Protein AF-A0A9E5KF01-F1 (afdb_monomer_lite)

pLDDT: mean 92.08, std 7.99, range [59.06, 97.12]

Structure (mmCIF, N/CA/C/O backbone):
data_AF-A0A9E5KF01-F1
#
_entry.id   AF-A0A9E5KF01-F1
#
loop_
_atom_site.group_PDB
_atom_site.id
_atom_site.type_symbol
_atom_site.label_atom_id
_atom_site.label_alt_id
_atom_site.label_comp_id
_atom_site.label_asym_id
_atom_site.label_entity_id
_atom_site.label_seq_id
_atom_site.pdbx_PDB_ins_code
_atom_site.Cartn_x
_atom_site.Cartn_y
_atom_site.Cartn_z
_atom_site.occupancy
_atom_site.B_iso_or_equiv
_atom_site.auth_seq_id
_atom_site.auth_comp_id
_atom_site.auth_asym_id
_atom_site.auth_atom_id
_atom_site.pdbx_PDB_model_num
ATOM 1 N N . MET A 1 1 ? 0.642 -6.601 -24.312 1.00 66.31 1 MET A N 1
ATOM 2 C CA . MET A 1 1 ? 1.685 -6.071 -23.411 1.00 66.31 1 MET A CA 1
ATOM 3 C C . MET A 1 1 ? 1.864 -7.075 -22.290 1.00 66.31 1 MET A C 1
ATOM 5 O O . MET A 1 1 ? 0.886 -7.718 -21.926 1.00 66.31 1 MET A O 1
ATOM 9 N N . ALA A 1 2 ? 3.097 -7.309 -21.847 1.00 79.38 2 ALA A N 1
ATOM 10 C CA . ALA A 1 2 ? 3.355 -8.249 -20.764 1.00 79.38 2 ALA A CA 1
ATOM 11 C C . ALA A 1 2 ? 3.192 -7.517 -19.428 1.00 79.38 2 ALA A C 1
ATOM 13 O O . ALA A 1 2 ? 3.848 -6.502 -19.204 1.00 79.38 2 ALA A O 1
ATOM 14 N N . THR A 1 3 ? 2.320 -8.035 -18.568 1.00 89.25 3 THR A N 1
ATOM 15 C CA . THR 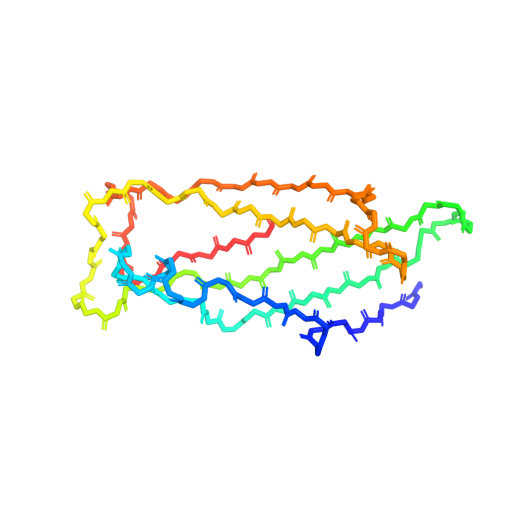A 1 3 ? 2.219 -7.618 -17.169 1.00 89.25 3 THR A CA 1
ATOM 16 C C . THR A 1 3 ? 3.119 -8.530 -16.347 1.00 89.25 3 THR A C 1
ATOM 18 O O . THR A 1 3 ? 3.016 -9.755 -16.447 1.00 89.25 3 THR A O 1
ATOM 21 N N . ILE A 1 4 ? 4.013 -7.947 -15.555 1.00 93.25 4 ILE A N 1
ATOM 22 C CA . ILE A 1 4 ? 4.937 -8.676 -14.686 1.00 93.25 4 ILE A CA 1
ATOM 23 C C . ILE A 1 4 ? 4.509 -8.453 -13.237 1.00 93.25 4 ILE A C 1
ATOM 25 O O . ILE A 1 4 ? 4.357 -7.313 -12.802 1.00 93.25 4 ILE A O 1
ATOM 29 N N . ASP A 1 5 ? 4.322 -9.543 -12.496 1.00 95.00 5 ASP A N 1
ATOM 30 C CA . ASP A 1 5 ? 4.016 -9.496 -11.068 1.00 95.00 5 ASP A CA 1
ATOM 31 C C . ASP A 1 5 ? 5.295 -9.252 -10.249 1.00 95.00 5 ASP A C 1
ATOM 33 O O . ASP A 1 5 ? 6.220 -10.068 -10.244 1.00 95.00 5 ASP A O 1
ATOM 37 N N . GLN A 1 6 ? 5.334 -8.116 -9.555 1.00 95.25 6 GLN A N 1
ATOM 38 C CA . GLN A 1 6 ? 6.429 -7.675 -8.692 1.00 95.25 6 GLN A CA 1
ATOM 39 C C . GLN A 1 6 ? 6.048 -7.693 -7.207 1.00 95.25 6 GLN A C 1
ATOM 41 O O . GLN A 1 6 ? 6.773 -7.152 -6.376 1.00 95.25 6 GLN A O 1
ATOM 46 N N . THR A 1 7 ? 4.936 -8.331 -6.834 1.00 96.56 7 THR A N 1
ATOM 47 C CA . THR A 1 7 ? 4.426 -8.352 -5.449 1.00 96.56 7 THR A CA 1
ATOM 48 C C . THR A 1 7 ? 5.463 -8.869 -4.444 1.00 96.56 7 THR A C 1
ATOM 50 O O . THR A 1 7 ? 5.506 -8.426 -3.300 1.00 96.56 7 THR A O 1
ATOM 53 N N . HIS A 1 8 ? 6.351 -9.767 -4.877 1.00 96.12 8 HIS A N 1
ATOM 54 C CA . HIS A 1 8 ? 7.435 -10.315 -4.058 1.00 96.12 8 HIS A CA 1
ATOM 55 C C . HIS A 1 8 ? 8.534 -9.302 -3.682 1.00 96.12 8 HIS A C 1
ATOM 57 O O . HIS A 1 8 ? 9.339 -9.598 -2.803 1.00 96.12 8 HIS A O 1
ATOM 63 N N . LEU A 1 9 ? 8.587 -8.138 -4.340 1.00 95.31 9 LEU A N 1
ATOM 64 C CA . LEU A 1 9 ? 9.547 -7.061 -4.066 1.00 95.31 9 LEU A CA 1
ATOM 65 C C . LEU A 1 9 ? 9.010 -6.011 -3.085 1.00 95.31 9 LEU A C 1
ATOM 67 O O . LEU A 1 9 ? 9.715 -5.056 -2.769 1.00 95.31 9 LEU A O 1
ATOM 71 N N . VAL A 1 10 ? 7.760 -6.144 -2.636 1.00 95.50 10 VAL A N 1
ATOM 72 C CA . VAL A 1 10 ? 7.138 -5.159 -1.749 1.00 95.50 10 VAL A CA 1
ATOM 73 C C . VAL A 1 10 ? 7.723 -5.263 -0.346 1.00 95.50 10 VAL A C 1
ATOM 75 O O . VAL A 1 10 ? 7.704 -6.325 0.276 1.00 95.50 10 VAL A O 1
ATOM 78 N N . GLU A 1 11 ? 8.173 -4.126 0.173 1.00 95.06 11 GLU A N 1
ATOM 79 C CA . GLU A 1 11 ? 8.569 -3.958 1.568 1.00 95.06 11 GLU A CA 1
ATOM 80 C C . GLU A 1 11 ? 7.531 -3.094 2.296 1.00 95.06 11 GLU A C 1
ATOM 82 O O . GLU A 1 11 ? 7.118 -2.043 1.800 1.00 95.06 11 GLU A O 1
ATOM 87 N N . TYR A 1 12 ? 7.110 -3.532 3.485 1.00 93.06 12 TYR A N 1
ATOM 88 C CA . TYR A 1 12 ? 6.137 -2.823 4.316 1.00 93.06 12 TYR A CA 1
ATOM 89 C C . TYR A 1 12 ? 6.811 -2.164 5.517 1.00 93.06 12 TYR A C 1
ATOM 91 O O . TYR A 1 12 ? 7.765 -2.684 6.092 1.00 93.06 12 TYR A O 1
ATOM 99 N N . LEU A 1 13 ? 6.250 -1.040 5.963 1.00 93.12 13 LEU A N 1
ATOM 100 C CA . LEU A 1 13 ? 6.593 -0.429 7.246 1.00 93.12 13 LEU A CA 1
ATOM 101 C C . LEU A 1 13 ? 5.651 -0.952 8.340 1.00 93.12 13 LEU A C 1
ATOM 103 O O . LEU A 1 13 ? 4.808 -0.215 8.857 1.00 93.12 13 LEU A O 1
ATOM 107 N N . ASP A 1 14 ? 5.786 -2.234 8.686 1.00 90.75 14 ASP A N 1
ATOM 108 C CA . ASP A 1 14 ? 4.858 -2.941 9.586 1.00 90.75 14 ASP A CA 1
ATOM 109 C C . ASP A 1 14 ? 4.729 -2.282 10.965 1.00 90.75 14 ASP A C 1
ATOM 111 O O . ASP A 1 14 ? 3.629 -2.175 11.513 1.00 90.75 14 ASP A O 1
ATOM 115 N N . GLU A 1 15 ? 5.830 -1.763 11.517 1.00 93.00 15 GLU A N 1
ATOM 116 C CA . GLU A 1 15 ? 5.798 -1.036 12.791 1.00 93.00 15 GLU A CA 1
ATOM 117 C C . GLU A 1 15 ? 4.925 0.224 12.718 1.00 93.00 15 GLU A C 1
ATOM 119 O O . GLU A 1 15 ? 4.221 0.560 13.674 1.00 93.00 15 GLU A O 1
ATOM 124 N N . MET A 1 16 ? 4.950 0.929 11.584 1.00 91.50 16 MET A N 1
ATOM 125 C CA . MET A 1 16 ? 4.145 2.130 11.378 1.00 91.50 16 MET A CA 1
ATOM 126 C C . MET A 1 16 ? 2.669 1.772 11.194 1.00 91.50 16 MET A C 1
ATOM 128 O O . MET A 1 16 ? 1.820 2.392 11.833 1.00 91.50 16 MET A O 1
ATOM 132 N N . ALA A 1 17 ? 2.366 0.737 10.406 1.00 92.50 17 ALA A N 1
ATOM 133 C CA . ALA A 1 17 ? 1.004 0.229 10.242 1.00 92.50 17 ALA A CA 1
ATOM 134 C C . ALA A 1 17 ? 0.401 -0.204 11.592 1.00 92.50 17 ALA A C 1
ATOM 136 O O . ALA A 1 17 ? -0.695 0.229 11.958 1.00 92.50 17 ALA A O 1
ATOM 137 N N . SER A 1 18 ? 1.167 -0.943 12.403 1.00 91.81 18 SER A N 1
ATOM 138 C CA . SER A 1 18 ? 0.740 -1.370 13.738 1.00 91.81 18 SER A CA 1
ATOM 139 C C . SER A 1 18 ? 0.428 -0.191 14.664 1.00 91.81 18 SER A C 1
ATOM 141 O O . SER A 1 18 ? -0.603 -0.208 15.338 1.00 91.81 18 SER A O 1
ATOM 143 N N . ARG A 1 19 ? 1.255 0.866 14.671 1.00 93.06 19 ARG A N 1
ATOM 144 C CA . ARG A 1 19 ? 1.001 2.083 15.472 1.00 93.06 19 ARG A CA 1
ATOM 145 C C . ARG A 1 19 ? -0.253 2.838 15.035 1.00 93.06 19 ARG A C 1
ATOM 147 O O . ARG A 1 19 ? -0.862 3.529 15.848 1.00 93.06 19 ARG A O 1
ATOM 154 N N . LEU A 1 20 ? -0.618 2.724 13.762 1.00 93.25 20 LEU A N 1
ATOM 155 C CA . LEU A 1 20 ? -1.826 3.314 13.193 1.00 93.25 20 LEU A CA 1
ATOM 156 C C . LEU A 1 20 ? -3.069 2.430 13.398 1.00 93.25 20 LEU A C 1
ATOM 158 O O . LEU A 1 20 ? -4.175 2.877 13.109 1.00 93.25 20 LEU A O 1
ATOM 162 N N . GLY A 1 21 ? -2.909 1.213 13.932 1.00 94.19 21 GLY A N 1
ATOM 163 C CA . GLY A 1 21 ? -4.009 0.269 14.130 1.00 94.19 21 GLY A CA 1
ATOM 164 C C . GLY A 1 21 ? -4.525 -0.335 12.825 1.00 94.19 21 GLY A C 1
ATOM 165 O O . GLY A 1 21 ? -5.666 -0.793 12.771 1.00 94.19 21 GLY A O 1
ATOM 166 N N . VAL A 1 22 ? -3.696 -0.346 11.780 1.00 95.69 22 VAL A N 1
ATOM 167 C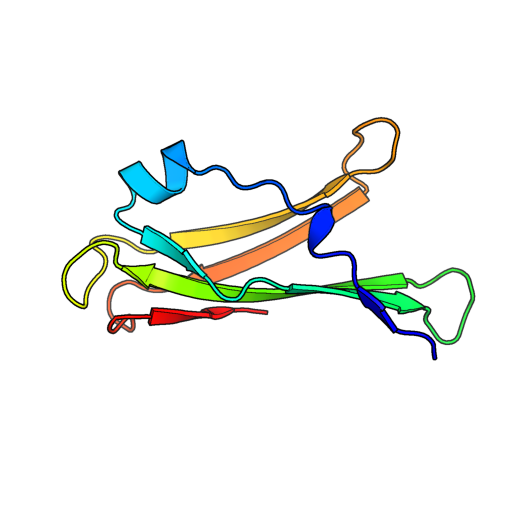 CA . VAL A 1 22 ? -4.038 -0.853 10.448 1.00 95.69 22 VAL A CA 1
ATOM 168 C C . VAL A 1 22 ? -3.055 -1.9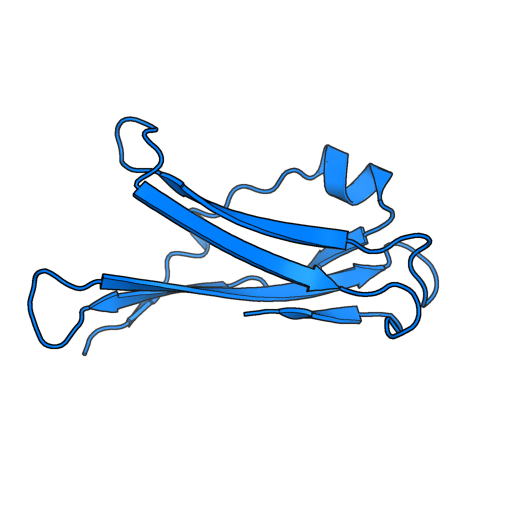25 9.998 1.00 95.69 22 VAL A C 1
ATOM 170 O O . VAL A 1 22 ? -1.971 -2.088 10.555 1.00 95.69 22 VAL A O 1
ATOM 173 N N . LYS A 1 23 ? -3.441 -2.673 8.972 1.00 96.12 23 LYS A N 1
ATOM 174 C CA . LYS A 1 23 ? -2.575 -3.602 8.253 1.00 96.12 23 LYS A CA 1
ATOM 175 C C . LYS A 1 23 ? -2.861 -3.519 6.764 1.00 96.12 23 LYS A C 1
ATOM 177 O O . LYS A 1 23 ? -4.004 -3.294 6.367 1.00 96.12 23 LYS A O 1
ATOM 182 N N . PHE A 1 24 ? -1.838 -3.760 5.961 1.00 95.81 24 PHE A N 1
ATOM 183 C CA . PHE A 1 24 ? -2.003 -3.968 4.531 1.00 95.81 24 PHE A CA 1
ATOM 184 C C . PHE A 1 24 ? -2.412 -5.421 4.268 1.00 95.81 24 PHE A C 1
ATOM 186 O O . PHE A 1 24 ? -1.909 -6.348 4.906 1.00 95.81 24 PHE A O 1
ATOM 193 N N . ALA A 1 25 ? -3.358 -5.626 3.361 1.00 95.25 25 ALA A N 1
ATOM 194 C CA . ALA A 1 25 ? -3.839 -6.937 2.947 1.00 95.25 25 ALA A CA 1
ATOM 195 C C . ALA A 1 25 ? -4.051 -6.965 1.432 1.00 95.25 25 ALA A C 1
ATOM 197 O O . ALA A 1 25 ? -4.229 -5.922 0.811 1.00 95.25 25 ALA A O 1
ATOM 198 N N . ALA A 1 26 ? -4.021 -8.168 0.848 1.00 95.81 26 ALA A N 1
ATOM 199 C CA . ALA A 1 26 ? -4.270 -8.390 -0.581 1.00 95.81 26 ALA A CA 1
ATOM 200 C C . ALA A 1 26 ? -3.454 -7.473 -1.519 1.00 95.81 26 ALA A C 1
ATOM 202 O O . ALA A 1 26 ? -3.907 -7.127 -2.608 1.00 95.81 26 ALA A O 1
ATOM 203 N N . VAL A 1 27 ? -2.253 -7.070 -1.093 1.00 96.56 27 VAL A N 1
ATOM 204 C CA . VAL A 1 27 ? -1.408 -6.162 -1.868 1.00 96.56 27 VAL A CA 1
ATOM 205 C C . VAL A 1 27 ? -0.830 -6.895 -3.068 1.00 96.56 27 VAL A C 1
ATOM 207 O O . VAL A 1 27 ? -0.326 -8.010 -2.940 1.00 96.56 27 VAL A O 1
ATOM 210 N N . SER A 1 28 ? -0.895 -6.247 -4.225 1.00 96.88 28 SER A N 1
ATOM 211 C CA . SER A 1 28 ? -0.223 -6.675 -5.444 1.00 96.88 28 SER A CA 1
ATOM 212 C C . SER A 1 28 ? 0.421 -5.485 -6.137 1.00 96.88 28 SER A C 1
ATOM 214 O O . SER A 1 28 ? -0.145 -4.391 -6.168 1.00 96.88 28 SER A O 1
ATOM 216 N N . VAL A 1 29 ? 1.607 -5.710 -6.695 1.00 96.19 29 VAL A N 1
ATOM 217 C CA . VAL A 1 29 ? 2.324 -4.710 -7.489 1.00 96.19 29 VAL A CA 1
ATOM 218 C C . VAL A 1 29 ? 2.585 -5.286 -8.862 1.00 96.19 29 VAL A C 1
ATOM 220 O O . VAL A 1 29 ? 3.215 -6.333 -8.996 1.00 96.19 29 VAL A O 1
ATOM 223 N N . LEU A 1 30 ? 2.082 -4.600 -9.880 1.00 94.88 30 LEU A N 1
ATOM 224 C CA . LEU A 1 30 ? 2.179 -5.015 -11.267 1.00 94.88 30 LEU A CA 1
ATOM 225 C C . LEU A 1 30 ? 2.967 -3.985 -12.058 1.00 94.88 30 LEU A C 1
ATOM 227 O O . LEU A 1 30 ? 2.812 -2.780 -11.875 1.00 94.88 30 LEU A O 1
ATOM 231 N N . THR A 1 31 ? 3.814 -4.480 -12.946 1.00 92.56 31 THR A N 1
ATOM 232 C CA . THR A 1 31 ? 4.570 -3.660 -13.881 1.00 92.56 31 THR A CA 1
ATOM 233 C C . THR A 1 31 ? 4.093 -3.942 -15.292 1.00 92.56 31 THR A C 1
ATOM 235 O O . THR A 1 31 ? 4.077 -5.095 -15.727 1.00 92.56 31 THR A O 1
ATOM 238 N N . GLU A 1 32 ? 3.718 -2.893 -16.008 1.00 90.25 32 GLU A N 1
ATOM 239 C CA . GLU A 1 32 ? 3.234 -2.965 -17.379 1.00 90.25 32 GLU A CA 1
ATOM 240 C C . GLU A 1 32 ? 4.189 -2.196 -18.290 1.00 90.25 32 GLU A C 1
ATOM 242 O O . GLU A 1 32 ? 4.415 -0.997 -18.113 1.00 90.25 32 GLU A O 1
ATOM 247 N N . ALA A 1 33 ? 4.771 -2.904 -19.262 1.00 82.06 33 ALA A N 1
ATOM 248 C CA . ALA A 1 33 ? 5.559 -2.271 -20.312 1.00 82.06 33 ALA A CA 1
ATOM 249 C C . ALA A 1 33 ? 4.623 -1.474 -21.226 1.00 82.06 33 ALA A C 1
ATOM 251 O O . ALA A 1 33 ? 3.659 -2.042 -21.747 1.00 82.06 33 ALA A O 1
ATOM 252 N N . GLY A 1 34 ? 4.909 -0.186 -21.402 1.00 71.38 34 GLY A N 1
ATOM 253 C CA . GLY A 1 34 ? 4.185 0.726 -22.274 1.00 71.38 34 GLY A CA 1
ATOM 254 C C . GLY A 1 34 ? 4.319 0.378 -23.756 1.00 71.38 34 GLY A C 1
ATOM 255 O O . GLY A 1 34 ? 4.953 -0.600 -24.154 1.00 71.38 34 GLY A O 1
ATOM 256 N N . PHE A 1 35 ? 3.649 1.170 -24.596 1.00 61.28 35 PHE A N 1
ATOM 257 C CA . PHE A 1 35 ? 3.707 1.011 -26.054 1.00 61.28 35 PHE A CA 1
ATOM 258 C C . PHE A 1 35 ? 5.064 1.422 -26.644 1.00 61.28 35 PHE A C 1
ATOM 260 O O . PHE A 1 35 ? 5.396 0.987 -27.745 1.00 61.28 35 PHE A O 1
ATOM 267 N N . ASP A 1 36 ? 5.835 2.229 -25.917 1.00 68.19 36 ASP A N 1
ATOM 268 C CA . ASP A 1 36 ? 7.254 2.462 -26.157 1.00 68.19 36 ASP A CA 1
ATOM 269 C C . ASP A 1 36 ? 8.078 1.779 -25.050 1.00 68.19 36 ASP A C 1
ATOM 271 O O . ASP A 1 36 ? 7.605 1.569 -23.934 1.00 68.19 36 ASP A O 1
ATOM 275 N N . GLU A 1 37 ? 9.310 1.382 -25.373 1.00 59.06 37 GLU A N 1
ATOM 276 C CA . GLU A 1 37 ? 10.208 0.681 -24.440 1.00 59.06 37 GLU A CA 1
ATOM 277 C C . GLU A 1 37 ? 10.690 1.578 -23.278 1.00 59.06 37 GLU A C 1
ATOM 279 O O . GLU A 1 37 ? 11.369 1.099 -22.370 1.00 59.06 37 GLU A O 1
ATOM 284 N N . GLU A 1 38 ? 10.341 2.869 -23.294 1.00 66.38 38 GLU A N 1
ATOM 285 C CA . GLU A 1 38 ? 10.797 3.876 -22.331 1.00 66.38 38 GLU A CA 1
ATOM 286 C C . GLU A 1 38 ? 9.756 4.187 -21.243 1.00 66.38 38 GLU A C 1
ATOM 288 O O . GLU A 1 38 ? 10.124 4.653 -20.164 1.00 66.38 38 GLU A O 1
ATOM 293 N N . ASN A 1 39 ? 8.475 3.887 -21.472 1.00 73.62 39 ASN A N 1
ATOM 294 C CA . ASN A 1 39 ? 7.407 4.108 -20.508 1.00 73.62 39 ASN A CA 1
ATOM 295 C C . ASN A 1 39 ? 7.013 2.799 -19.833 1.00 73.62 39 ASN A C 1
ATOM 297 O O . ASN A 1 39 ? 6.484 1.875 -20.442 1.00 73.62 39 ASN A O 1
ATOM 301 N N . CYS A 1 40 ? 7.243 2.736 -18.529 1.00 80.38 40 CYS A N 1
ATOM 302 C CA . CYS A 1 40 ? 6.858 1.618 -17.688 1.00 80.38 40 CYS A CA 1
ATOM 303 C C . CYS A 1 40 ? 5.893 2.127 -16.617 1.00 80.38 40 CYS A C 1
ATOM 305 O O . CYS A 1 40 ? 6.200 3.097 -15.921 1.00 80.38 40 CYS A O 1
ATOM 307 N N . THR A 1 41 ? 4.730 1.493 -16.484 1.00 89.25 41 THR A N 1
ATOM 308 C CA . THR A 1 41 ? 3.771 1.818 -15.423 1.00 89.25 41 THR A CA 1
ATOM 309 C C . THR A 1 41 ? 3.889 0.788 -14.313 1.00 89.25 41 THR A C 1
ATOM 311 O O . THR A 1 41 ? 3.877 -0.417 -14.563 1.00 89.25 41 THR A O 1
ATOM 314 N N . VAL A 1 42 ? 4.010 1.267 -13.076 1.00 92.06 42 VAL A N 1
ATOM 315 C CA . VAL A 1 42 ? 3.949 0.436 -11.873 1.00 92.06 42 VAL A CA 1
ATOM 316 C C . VAL A 1 42 ? 2.654 0.770 -11.149 1.00 92.06 42 VAL A C 1
ATOM 318 O O . VAL A 1 42 ? 2.475 1.904 -10.711 1.00 92.06 42 VAL A O 1
ATOM 321 N N . THR A 1 43 ? 1.779 -0.219 -11.013 1.00 94.19 43 THR A N 1
ATOM 322 C CA . THR A 1 43 ? 0.499 -0.093 -10.309 1.00 94.19 43 THR A CA 1
ATOM 323 C C . THR A 1 43 ? 0.558 -0.909 -9.029 1.00 94.19 43 THR A C 1
ATOM 325 O O . THR A 1 43 ? 0.896 -2.095 -9.063 1.00 94.19 43 THR A O 1
ATOM 328 N N . ALA A 1 44 ? 0.232 -0.284 -7.900 1.00 95.25 44 ALA A N 1
ATOM 329 C CA . ALA A 1 44 ? 0.237 -0.915 -6.589 1.00 95.25 44 ALA A CA 1
ATOM 330 C C . ALA A 1 44 ? -1.166 -0.851 -5.999 1.00 95.25 44 ALA A C 1
ATOM 332 O O . ALA A 1 44 ? -1.629 0.208 -5.606 1.00 95.25 44 ALA A O 1
ATOM 333 N N . ARG A 1 45 ? -1.822 -2.001 -5.893 1.00 96.38 45 ARG A N 1
ATOM 334 C CA . ARG A 1 45 ? -3.192 -2.096 -5.386 1.00 96.38 45 ARG A CA 1
ATOM 335 C C . ARG A 1 45 ? -3.260 -2.984 -4.167 1.00 96.38 45 ARG A C 1
ATOM 337 O O . ARG A 1 45 ? -2.461 -3.911 -4.027 1.00 96.38 45 ARG A O 1
ATOM 344 N N . GLY A 1 46 ? -4.240 -2.752 -3.317 1.00 96.69 46 GLY A N 1
ATOM 345 C CA . GLY A 1 46 ? -4.454 -3.584 -2.147 1.00 96.69 46 GLY A CA 1
ATOM 346 C C . GLY A 1 46 ? -5.532 -3.030 -1.245 1.00 96.69 46 GLY A C 1
ATOM 347 O O . GLY A 1 46 ? -6.353 -2.213 -1.652 1.00 96.69 46 GLY A O 1
ATOM 348 N N . GLU A 1 47 ? -5.519 -3.494 -0.005 1.00 97.12 47 GLU A N 1
ATOM 349 C CA . GLU A 1 47 ? -6.487 -3.102 1.003 1.00 97.12 47 GLU A CA 1
ATOM 350 C C . GLU A 1 47 ? -5.771 -2.626 2.264 1.00 97.12 47 GLU A C 1
ATOM 352 O O . GLU A 1 47 ? -4.854 -3.281 2.773 1.00 97.12 47 GLU A O 1
ATOM 357 N N . LEU A 1 48 ? -6.231 -1.507 2.809 1.00 96.50 48 LEU A N 1
ATOM 358 C CA . LEU A 1 48 ? -5.947 -1.103 4.173 1.00 96.50 48 LEU A CA 1
ATOM 359 C C . LEU A 1 48 ? -7.052 -1.669 5.064 1.00 96.50 48 LEU A C 1
ATOM 361 O O . LEU A 1 48 ? -8.224 -1.400 4.836 1.00 96.50 48 LEU A O 1
ATOM 365 N N . ARG A 1 49 ? -6.707 -2.457 6.083 1.00 96.94 49 ARG A N 1
ATOM 366 C CA . ARG A 1 49 ? -7.678 -3.053 7.015 1.00 96.94 49 ARG A CA 1
ATOM 367 C C . ARG A 1 49 ? -7.421 -2.587 8.439 1.00 96.94 49 ARG A C 1
ATOM 369 O O . ARG A 1 49 ? -6.262 -2.507 8.846 1.00 96.94 49 ARG A O 1
ATOM 376 N N . ALA A 1 50 ? -8.474 -2.377 9.226 1.00 96.25 50 ALA A N 1
ATOM 377 C CA . ALA A 1 50 ? -8.319 -2.189 10.667 1.00 96.25 50 ALA A CA 1
ATOM 378 C C . ALA A 1 50 ? -7.779 -3.479 11.314 1.00 96.25 50 ALA A C 1
ATOM 380 O O . ALA A 1 50 ? -8.169 -4.596 10.958 1.00 96.25 50 ALA A O 1
ATOM 381 N N . VAL A 1 51 ? -6.863 -3.339 12.276 1.00 94.19 51 VAL A N 1
ATOM 382 C CA . VAL A 1 51 ? -6.351 -4.471 13.072 1.00 94.19 51 VAL A CA 1
ATOM 383 C C . VAL A 1 51 ? -7.425 -4.993 14.026 1.00 94.19 51 VAL A C 1
ATOM 385 O O . VAL A 1 51 ? -7.498 -6.195 14.278 1.00 94.19 51 VAL A O 1
ATOM 388 N N . SER A 1 52 ? -8.272 -4.100 14.535 1.00 92.19 52 SER A N 1
ATOM 389 C CA . SER A 1 52 ? -9.368 -4.414 15.449 1.00 92.19 52 SER A CA 1
ATOM 390 C C . SER A 1 52 ? -10.534 -3.457 15.242 1.00 92.19 52 SER A C 1
ATOM 392 O O . SER A 1 52 ? -10.309 -2.263 15.059 1.00 92.19 52 SER A O 1
ATOM 394 N N . GLY A 1 53 ? -11.762 -3.963 15.362 1.00 91.75 53 GLY A N 1
ATOM 395 C CA . GLY A 1 53 ? -12.967 -3.169 15.131 1.00 91.75 53 GLY A CA 1
ATOM 396 C C . GLY A 1 53 ? -13.175 -2.840 13.651 1.00 91.75 53 GLY A C 1
ATOM 397 O O . GLY A 1 53 ? -12.638 -3.523 12.778 1.00 91.75 53 GLY A O 1
ATOM 398 N N . ASN A 1 54 ? -13.970 -1.801 13.394 1.00 93.25 54 ASN A N 1
ATOM 399 C CA . ASN A 1 54 ? -14.390 -1.417 12.044 1.00 93.25 54 ASN A CA 1
ATOM 400 C C . ASN A 1 54 ? -13.926 -0.008 11.649 1.00 93.25 54 ASN A C 1
ATOM 402 O O . ASN A 1 54 ? -14.245 0.435 10.558 1.00 93.25 54 ASN A O 1
ATOM 406 N N . GLU A 1 55 ? -13.184 0.695 12.498 1.00 94.00 55 GLU A N 1
ATOM 407 C CA . GLU A 1 55 ? -12.829 2.102 12.291 1.00 94.00 55 GLU A CA 1
ATOM 408 C C . GLU A 1 55 ? -11.324 2.309 12.481 1.00 94.00 55 GLU A C 1
ATOM 410 O O . GLU A 1 55 ? -10.645 1.517 13.143 1.00 94.00 55 GLU A O 1
ATOM 415 N N . ILE A 1 56 ? -10.810 3.396 11.911 1.00 94.19 56 ILE A N 1
ATOM 416 C CA . ILE A 1 56 ? -9.460 3.904 12.160 1.00 94.19 56 ILE A CA 1
ATOM 417 C C . ILE A 1 56 ? -9.564 5.269 12.834 1.00 94.19 56 ILE A C 1
ATOM 419 O O . ILE A 1 56 ? -10.468 6.049 12.566 1.00 94.19 56 ILE A O 1
ATOM 423 N N . ASN A 1 57 ? -8.616 5.590 13.712 1.00 93.00 57 ASN A N 1
ATOM 424 C CA . ASN A 1 57 ? -8.721 6.786 14.560 1.00 93.00 57 ASN A CA 1
ATOM 425 C C . ASN A 1 57 ? -8.183 8.071 13.905 1.00 93.00 57 ASN A C 1
ATOM 427 O O . ASN A 1 57 ? -8.096 9.108 14.564 1.00 93.00 57 ASN A O 1
ATOM 431 N N . ARG A 1 58 ? -7.687 7.987 12.667 1.00 94.94 58 ARG A N 1
ATOM 432 C CA . ARG A 1 58 ? -7.085 9.098 11.917 1.00 94.94 58 ARG A CA 1
ATOM 433 C C . ARG A 1 58 ? -6.971 8.747 10.443 1.00 94.94 58 ARG A C 1
ATOM 435 O O . ARG A 1 58 ? -6.851 7.570 10.113 1.00 94.94 58 ARG A O 1
ATOM 442 N N . ASN A 1 59 ? -6.927 9.769 9.596 1.00 96.19 59 ASN A N 1
ATOM 443 C CA . ASN A 1 59 ? -6.656 9.590 8.174 1.00 96.19 59 ASN A CA 1
ATOM 444 C C . ASN A 1 59 ? -5.274 8.953 7.988 1.00 96.19 59 ASN A C 1
ATOM 446 O O . ASN A 1 59 ? -4.318 9.296 8.694 1.00 96.19 59 ASN A O 1
ATOM 450 N N . VAL A 1 60 ? -5.175 8.032 7.036 1.00 95.62 60 VAL A N 1
ATOM 451 C CA . VAL A 1 60 ? -3.940 7.317 6.714 1.00 95.62 60 VAL A CA 1
ATOM 452 C C . VAL A 1 60 ? -3.549 7.664 5.289 1.00 95.62 60 VAL A C 1
ATOM 454 O O . VAL A 1 60 ? -4.285 7.380 4.352 1.00 95.62 60 VAL A O 1
ATOM 457 N N . GLN A 1 61 ? -2.374 8.266 5.124 1.00 96.38 61 GLN A N 1
ATOM 458 C CA . GLN A 1 61 ? -1.779 8.450 3.807 1.00 96.38 61 GLN A CA 1
ATOM 459 C C . GLN A 1 61 ? -0.931 7.223 3.473 1.00 96.38 61 GLN A C 1
ATOM 461 O O . GLN A 1 61 ? 0.029 6.908 4.180 1.00 96.38 61 GLN A O 1
ATOM 466 N N . ILE A 1 62 ? -1.292 6.536 2.398 1.00 95.56 62 ILE A N 1
ATOM 467 C CA . ILE A 1 62 ? -0.534 5.421 1.841 1.00 95.56 62 ILE A CA 1
ATOM 468 C C . ILE A 1 62 ? 0.419 6.016 0.815 1.00 95.56 62 ILE A C 1
ATOM 470 O O . ILE A 1 62 ? -0.014 6.710 -0.101 1.00 95.56 62 ILE A O 1
ATOM 474 N N . VAL A 1 63 ? 1.716 5.767 0.980 1.00 96.06 63 VAL A N 1
ATOM 475 C CA . VAL A 1 63 ? 2.757 6.261 0.076 1.00 96.06 63 VAL A CA 1
ATOM 476 C C . VAL A 1 63 ? 3.492 5.066 -0.507 1.00 96.06 63 VAL A C 1
ATOM 478 O O . VAL A 1 63 ? 4.052 4.257 0.229 1.00 96.06 63 VAL A O 1
ATOM 481 N N . VAL A 1 64 ? 3.513 4.977 -1.832 1.00 95.44 64 VAL A N 1
ATOM 482 C CA . VAL A 1 64 ? 4.291 3.994 -2.583 1.00 95.44 64 VAL A CA 1
ATOM 483 C C . VAL A 1 64 ? 5.542 4.690 -3.089 1.00 95.44 64 VAL A C 1
ATOM 485 O O . VAL A 1 64 ? 5.468 5.768 -3.675 1.00 95.44 64 VAL A O 1
ATOM 488 N N . THR A 1 65 ? 6.702 4.090 -2.842 1.00 96.06 65 THR A N 1
ATOM 489 C CA . THR A 1 65 ? 7.994 4.590 -3.317 1.00 96.06 65 THR A CA 1
ATOM 490 C C . THR A 1 65 ? 8.699 3.475 -4.064 1.00 96.06 65 THR A C 1
ATOM 492 O O . THR A 1 65 ? 8.848 2.373 -3.542 1.00 96.06 65 THR A O 1
ATOM 495 N N . VAL A 1 66 ? 9.124 3.759 -5.290 1.00 94.75 66 VAL A N 1
ATOM 496 C CA . VAL A 1 66 ? 9.826 2.809 -6.149 1.00 94.75 66 VAL A CA 1
ATOM 497 C C . VAL A 1 66 ? 11.304 3.161 -6.148 1.00 94.75 66 VAL A C 1
ATOM 499 O O . VAL A 1 66 ? 11.681 4.313 -6.381 1.00 94.75 66 VAL A O 1
ATOM 502 N N . TYR A 1 67 ? 12.134 2.155 -5.892 1.00 94.94 67 TYR A N 1
ATOM 503 C CA . TYR A 1 67 ? 13.582 2.281 -5.859 1.00 94.94 67 TYR A CA 1
ATOM 504 C C . TYR A 1 67 ? 14.215 1.508 -7.010 1.00 94.94 67 TYR A C 1
ATOM 506 O O . TYR A 1 67 ? 13.749 0.429 -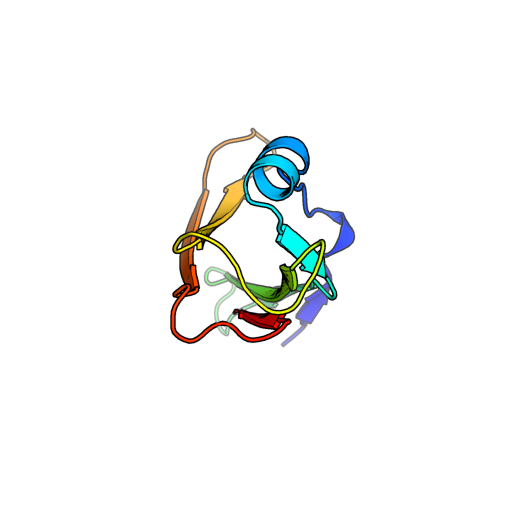7.374 1.00 94.94 67 TYR A O 1
ATOM 514 N N . ASP A 1 68 ? 15.304 2.037 -7.557 1.00 92.62 68 ASP A N 1
ATOM 515 C CA . ASP A 1 68 ? 16.167 1.259 -8.439 1.00 92.62 68 ASP A CA 1
ATOM 516 C C . ASP A 1 68 ? 17.099 0.319 -7.650 1.00 92.62 68 ASP A C 1
ATOM 518 O O . ASP A 1 68 ? 17.146 0.308 -6.417 1.00 92.62 68 ASP A O 1
ATOM 522 N N . THR A 1 69 ? 17.906 -0.460 -8.371 1.00 93.38 69 THR A N 1
ATOM 523 C CA . THR A 1 69 ? 18.874 -1.402 -7.783 1.00 93.38 69 THR A CA 1
ATOM 524 C C . THR A 1 69 ? 19.976 -0.729 -6.957 1.00 93.38 69 THR A C 1
ATOM 526 O O . THR A 1 69 ? 20.656 -1.397 -6.179 1.00 93.38 69 THR A O 1
ATOM 529 N N . GLN A 1 70 ? 20.152 0.589 -7.089 1.00 97.00 70 GLN A N 1
ATOM 530 C CA . GLN A 1 70 ? 21.083 1.400 -6.305 1.00 97.00 70 GLN A CA 1
ATOM 531 C C . GLN A 1 70 ? 20.403 2.072 -5.102 1.00 97.00 70 GLN A C 1
ATOM 533 O O . GLN A 1 70 ? 21.027 2.897 -4.433 1.00 97.00 70 GLN A O 1
ATOM 538 N N . LYS A 1 71 ? 19.146 1.712 -4.801 1.00 94.12 71 LYS A N 1
ATOM 539 C CA . LYS A 1 71 ? 18.314 2.300 -3.741 1.00 94.12 71 LYS A CA 1
ATOM 540 C C . LYS A 1 71 ? 18.023 3.789 -3.942 1.00 94.12 71 LYS A C 1
ATOM 542 O O . LYS A 1 71 ? 17.765 4.509 -2.977 1.00 94.12 71 LYS A O 1
ATOM 547 N N . ARG A 1 72 ? 18.051 4.272 -5.185 1.00 96.44 72 ARG A N 1
ATOM 548 C CA . ARG A 1 72 ? 17.621 5.634 -5.524 1.00 96.44 72 ARG A CA 1
ATOM 549 C C . ARG A 1 72 ? 16.124 5.625 -5.789 1.00 96.44 72 ARG A C 1
ATOM 551 O O . ARG A 1 72 ? 15.629 4.718 -6.448 1.00 96.44 72 ARG A O 1
ATOM 558 N N . VAL A 1 73 ? 15.415 6.637 -5.296 1.00 95.75 73 VAL A N 1
ATOM 559 C CA . VAL A 1 73 ? 13.988 6.818 -5.595 1.00 95.75 73 VAL A CA 1
ATOM 560 C C . VAL A 1 73 ? 13.834 7.181 -7.070 1.00 95.75 73 VAL A C 1
ATOM 562 O O . VAL A 1 73 ? 14.423 8.162 -7.521 1.00 95.75 73 VAL A O 1
ATOM 565 N N . ILE A 1 74 ? 13.041 6.402 -7.802 1.00 93.56 74 ILE A N 1
ATOM 566 C CA . ILE A 1 74 ? 12.728 6.630 -9.222 1.00 93.56 74 ILE A CA 1
ATOM 567 C C . ILE A 1 74 ? 11.246 6.931 -9.468 1.00 93.56 74 ILE A C 1
ATOM 569 O O . ILE A 1 74 ? 10.879 7.328 -10.568 1.00 93.56 74 ILE A O 1
ATOM 573 N N . GLY A 1 75 ? 10.399 6.794 -8.446 1.00 92.44 75 GLY A N 1
ATOM 574 C CA . GLY A 1 75 ? 8.991 7.164 -8.522 1.00 92.44 75 GLY A CA 1
ATOM 575 C C . GLY A 1 75 ? 8.314 7.146 -7.158 1.00 92.44 75 GLY A C 1
ATOM 576 O O . GLY A 1 75 ? 8.715 6.398 -6.264 1.00 92.44 75 GLY A O 1
ATOM 577 N N . THR A 1 76 ? 7.284 7.973 -7.003 1.00 95.50 76 THR A N 1
ATOM 578 C CA . THR A 1 76 ? 6.411 7.988 -5.828 1.00 95.50 76 THR A CA 1
ATOM 579 C C . THR A 1 76 ? 4.961 8.184 -6.247 1.00 95.50 76 THR A C 1
ATOM 581 O O . THR A 1 76 ? 4.673 8.874 -7.223 1.00 95.50 76 THR A O 1
ATOM 584 N N . SER A 1 77 ? 4.043 7.599 -5.487 1.00 95.75 77 SER A N 1
ATOM 585 C CA . SER A 1 77 ? 2.610 7.879 -5.566 1.00 95.75 77 SER A CA 1
ATOM 586 C C . SER A 1 77 ? 2.020 7.837 -4.162 1.00 95.75 77 SER A C 1
ATOM 588 O O . SER A 1 77 ? 2.612 7.255 -3.249 1.00 95.75 77 SER A O 1
ATOM 590 N N . SER A 1 78 ? 0.873 8.473 -3.961 1.00 96.44 78 SER A N 1
ATOM 591 C CA . SER A 1 78 ? 0.181 8.399 -2.682 1.00 96.44 78 SER A CA 1
ATOM 592 C C . SER A 1 78 ? -1.320 8.542 -2.831 1.00 96.44 78 SER A C 1
ATOM 594 O O . SER A 1 78 ? -1.780 9.331 -3.654 1.00 96.44 78 SER A O 1
ATOM 596 N N . THR A 1 79 ? -2.050 7.881 -1.944 1.00 96.44 79 THR A N 1
ATOM 597 C CA . THR A 1 79 ? -3.486 8.077 -1.749 1.00 96.44 79 THR A CA 1
ATOM 598 C C . THR A 1 79 ? -3.793 8.243 -0.263 1.00 96.44 79 THR A C 1
ATOM 600 O O . THR A 1 79 ? -2.965 7.918 0.594 1.00 96.44 79 THR A O 1
ATOM 603 N N . THR A 1 80 ? -4.969 8.771 0.054 1.00 96.44 80 THR A N 1
ATOM 604 C CA . THR A 1 80 ? -5.410 9.003 1.431 1.00 96.44 80 THR A CA 1
ATOM 605 C C . THR A 1 80 ? -6.674 8.210 1.696 1.00 96.44 80 THR A C 1
ATOM 607 O O . THR A 1 80 ? -7.639 8.322 0.949 1.00 96.44 80 THR A O 1
ATOM 610 N N . VAL A 1 81 ? -6.669 7.470 2.799 1.00 96.31 81 VAL A N 1
ATOM 611 C CA . VAL A 1 81 ? -7.845 6.824 3.376 1.00 96.31 81 VAL A CA 1
ATOM 612 C C . VAL A 1 81 ? -8.360 7.706 4.509 1.00 96.31 81 VAL A C 1
ATOM 614 O O . VAL A 1 81 ? -7.632 7.970 5.477 1.00 96.31 81 VAL A O 1
ATOM 617 N N . ASN A 1 82 ? -9.592 8.194 4.380 1.00 96.31 82 ASN A N 1
ATOM 618 C CA . ASN A 1 82 ? -10.209 9.077 5.366 1.00 96.31 82 ASN A CA 1
ATOM 619 C C . ASN A 1 82 ? -10.873 8.261 6.482 1.00 96.31 82 ASN A C 1
ATOM 621 O O . ASN A 1 82 ? -11.551 7.270 6.226 1.00 96.31 82 ASN A O 1
ATOM 625 N N . ALA A 1 83 ? -10.672 8.665 7.736 1.00 96.00 83 ALA A N 1
ATOM 626 C CA . ALA A 1 83 ? -11.168 7.914 8.890 1.00 96.00 83 ALA A CA 1
ATOM 627 C C . ALA A 1 83 ? -12.696 7.905 9.019 1.00 96.00 83 ALA A C 1
ATOM 629 O O . ALA A 1 83 ? -13.253 6.959 9.562 1.00 96.00 83 ALA A O 1
ATOM 630 N N . ASP A 1 84 ? -13.358 8.955 8.545 1.00 96.31 84 ASP A N 1
ATOM 631 C CA . ASP A 1 84 ? -14.811 9.126 8.562 1.00 96.31 84 ASP A CA 1
ATOM 632 C C . ASP A 1 84 ? -15.536 8.298 7.492 1.00 96.31 84 ASP A C 1
ATOM 634 O O . ASP A 1 84 ? -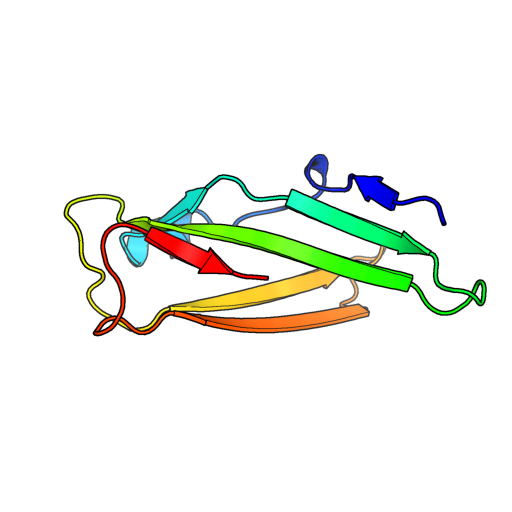16.715 7.988 7.655 1.00 96.31 84 ASP A O 1
ATOM 638 N N . GLU A 1 85 ? -14.831 7.908 6.431 1.00 94.56 85 GLU A N 1
ATOM 639 C CA . GLU A 1 85 ? -15.350 7.069 5.341 1.00 94.56 85 GLU A CA 1
ATOM 640 C C . GLU A 1 85 ? -14.944 5.593 5.493 1.00 94.56 85 GLU A C 1
ATOM 642 O O . GLU A 1 85 ? -15.500 4.712 4.835 1.00 94.56 85 GLU A O 1
ATOM 647 N N . PHE A 1 86 ? -13.993 5.304 6.384 1.00 95.44 86 PHE A N 1
ATOM 648 C CA . PHE A 1 86 ? -13.440 3.971 6.570 1.00 95.44 86 PHE A CA 1
ATOM 649 C C . PHE A 1 86 ? -14.394 3.039 7.324 1.00 95.44 86 PHE A C 1
ATOM 651 O O . PHE A 1 86 ? -14.800 3.323 8.452 1.00 95.44 86 PHE A O 1
ATOM 658 N N . TYR A 1 87 ? -14.656 1.856 6.758 1.00 93.44 87 TYR A N 1
ATOM 659 C CA . TYR A 1 87 ? -15.397 0.804 7.449 1.00 93.44 87 TYR A CA 1
ATOM 660 C C . TYR A 1 87 ? -14.781 -0.577 7.227 1.00 93.44 87 TYR A C 1
ATOM 662 O O . TYR A 1 87 ? -14.990 -1.217 6.200 1.00 93.44 87 TYR A O 1
ATOM 670 N N . GLN A 1 88 ? -14.060 -1.062 8.240 1.00 92.62 88 GLN A N 1
ATOM 671 C CA . GLN A 1 88 ? -13.351 -2.344 8.312 1.00 92.62 88 GLN A CA 1
ATOM 672 C C . GLN A 1 88 ? -12.162 -2.470 7.346 1.00 92.62 88 GLN A C 1
ATOM 674 O O . GLN A 1 88 ? -11.078 -2.897 7.767 1.00 92.62 88 GLN A O 1
ATOM 679 N N . PHE A 1 89 ? -12.344 -2.099 6.081 1.00 95.56 89 PHE A N 1
ATOM 680 C CA . PHE A 1 89 ? -11.296 -1.998 5.080 1.00 95.56 89 PHE A CA 1
ATOM 681 C C . PHE A 1 89 ? -11.589 -0.896 4.060 1.00 95.56 89 PHE A C 1
ATOM 683 O O . PHE A 1 89 ? -12.739 -0.509 3.872 1.00 95.56 89 PHE A O 1
ATOM 690 N N . ASP A 1 90 ? -10.541 -0.446 3.380 1.00 97.06 90 ASP A N 1
ATOM 691 C CA . ASP A 1 90 ? -10.624 0.417 2.206 1.00 97.06 90 ASP A CA 1
ATOM 692 C C . ASP A 1 90 ? -9.610 -0.056 1.158 1.00 97.06 90 ASP A C 1
ATOM 694 O O . ASP A 1 90 ? -8.522 -0.526 1.510 1.00 97.06 90 ASP A O 1
ATOM 698 N N . ALA A 1 91 ? -9.982 0.008 -0.116 1.00 96.06 91 ALA A N 1
ATOM 699 C CA . ALA A 1 91 ? -9.138 -0.419 -1.222 1.00 96.06 91 ALA A CA 1
ATOM 700 C C . ALA A 1 91 ? -8.343 0.768 -1.779 1.00 96.06 91 ALA A C 1
ATOM 702 O O . ALA A 1 91 ? -8.826 1.895 -1.815 1.00 96.06 91 ALA A O 1
ATOM 703 N N . PHE A 1 92 ? -7.127 0.510 -2.248 1.00 94.31 92 PHE A N 1
ATOM 704 C CA . PHE A 1 92 ? -6.281 1.515 -2.889 1.00 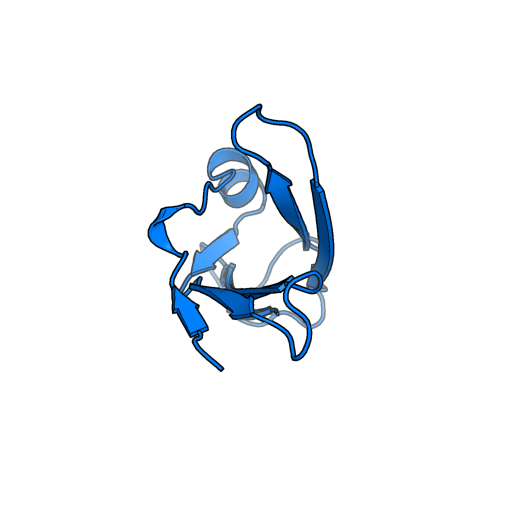94.31 92 PHE A CA 1
ATOM 705 C C . PHE A 1 92 ? -5.682 0.995 -4.197 1.00 94.31 92 PHE A C 1
ATOM 707 O O . PHE A 1 92 ? -5.551 -0.219 -4.381 1.00 94.31 92 PHE A O 1
ATOM 714 N N . GLU A 1 93 ? -5.294 1.933 -5.065 1.00 92.94 93 GLU A N 1
ATOM 715 C CA . GLU A 1 93 ? -4.556 1.749 -6.323 1.00 92.94 93 GLU A CA 1
ATOM 716 C C . GLU A 1 93 ? -3.608 2.936 -6.563 1.00 92.94 93 GLU A C 1
ATOM 718 O O . GLU A 1 93 ? -3.979 4.064 -6.151 1.00 92.94 93 GLU A O 1
#

Sequence (93 aa):
MATIDQTHLVEYLDEMASRLGVKFAAVSVLTEAGFDEENCTVTARGELRAVSGNEINRNVQIVVTVYDTQKRVIGTSSTTVNADEFYQFDAFE

Radius of gyration: 14.81 Å; chains: 1; bounding box: 36×20×42 Å

Foldseek 3Di:
DDKDWPQVVDDDPVVVCVVQQKDWAPWTWIWDQDPDNPDIDIDIKTKIFGNDAFFTPAKDKDKDFDADPVRDTPDIDIDIDGRVPTTRMDMDD

Secondary structure (DSSP, 8-state):
--EEE-GGG----HHHHHHHTEEEEEEEEEEEE-SSTT-EEEEEEEEEEESSSS--SS-EEEEEEEE-TTS-EEEEEEEEE-TTT-BSEEEE-